Protein AF-A0A6J3QGU3-F1 (afdb_monomer_lite)

pLDDT: mean 92.27, std 8.76, range [47.69, 97.81]

Secondary structure (DSSP, 8-state):
------HHHHHHHHHHHHHHHHHHHHHHHHTT--------STTSSHHHHHHHHHHHHS----HHHHHHHHHHHHHHHHHHHHHHHHHHHHHT---SSTTHHHHHHHHHHHHHTT-TTSPPPHHHHHHHHHHHT--

Foldseek 3Di:
DDDDDDPVSVVVVVVVVVVVVVVVVVVVVVVPDDDDDDDDDPPPCPVVVVLVCCVPPHPHADPVNVVVCQLVVQLCLLVVLLVVLVVCVVVVPDFPDPVLVVLSVVSVVCVVVVVSSDDDDPSNVVSSVVSVPTD

Structure (mmCIF, N/CA/C/O backbone):
data_AF-A0A6J3QGU3-F1
#
_entry.id   AF-A0A6J3QGU3-F1
#
loop_
_atom_site.group_PDB
_atom_site.id
_atom_site.type_symbol
_atom_site.label_atom_id
_atom_site.label_alt_id
_atom_site.label_comp_id
_atom_site.label_asym_id
_atom_site.label_entity_id
_atom_site.label_seq_id
_atom_site.pdbx_PDB_ins_code
_atom_site.Cartn_x
_atom_site.Cartn_y
_atom_site.Cartn_z
_atom_site.occupancy
_atom_site.B_iso_or_equiv
_atom_site.auth_seq_id
_atom_site.auth_comp_id
_atom_site.auth_asym_id
_atom_site.auth_atom_id
_atom_site.pdbx_PDB_model_num
ATOM 1 N N . MET A 1 1 ? 44.722 18.226 -49.561 1.00 47.69 1 MET A N 1
ATOM 2 C CA . MET A 1 1 ? 43.442 18.170 -48.825 1.00 47.69 1 MET A CA 1
ATOM 3 C C . MET A 1 1 ? 43.531 17.031 -47.827 1.00 47.69 1 MET A C 1
ATOM 5 O O . MET A 1 1 ? 43.367 15.885 -48.210 1.00 47.69 1 MET A O 1
ATOM 9 N N . GLY A 1 2 ? 43.914 17.332 -46.590 1.00 51.56 2 GLY A N 1
ATOM 10 C CA . GLY A 1 2 ? 44.123 16.330 -45.548 1.00 51.56 2 GLY A CA 1
ATOM 11 C C . GLY A 1 2 ? 43.799 16.950 -44.203 1.00 51.56 2 GLY A C 1
ATOM 12 O O . GLY A 1 2 ? 44.695 17.402 -43.503 1.00 51.56 2 GLY A O 1
ATOM 13 N N . CYS A 1 3 ? 42.509 17.038 -43.884 1.00 54.12 3 CYS A N 1
ATOM 14 C CA . CYS A 1 3 ? 42.068 17.329 -42.527 1.00 54.12 3 CYS A CA 1
ATOM 15 C C . CYS A 1 3 ? 42.263 16.053 -41.707 1.00 54.12 3 CYS A C 1
ATOM 17 O O . CYS A 1 3 ? 41.479 15.110 -41.801 1.00 54.12 3 CYS A O 1
ATOM 19 N N . THR A 1 4 ? 43.349 16.003 -40.944 1.00 64.56 4 THR A N 1
ATOM 20 C CA . THR A 1 4 ? 43.520 15.024 -39.875 1.00 64.56 4 THR A CA 1
ATOM 21 C C . THR A 1 4 ? 42.556 15.406 -38.758 1.00 64.56 4 THR A C 1
ATOM 23 O O . THR A 1 4 ? 42.793 16.397 -38.071 1.00 64.56 4 THR A O 1
ATOM 26 N N . LEU A 1 5 ? 41.459 14.661 -38.610 1.00 71.12 5 LEU A N 1
ATOM 27 C CA . LEU A 1 5 ? 40.588 14.771 -37.436 1.00 71.12 5 LEU A CA 1
ATOM 28 C C . LEU A 1 5 ? 41.443 14.650 -36.172 1.00 71.12 5 LEU A C 1
ATOM 30 O O . LEU A 1 5 ? 42.323 13.781 -36.104 1.00 71.12 5 LEU A O 1
ATOM 34 N N . SER A 1 6 ? 41.190 15.505 -35.185 1.00 78.31 6 SER A N 1
ATOM 35 C CA . SER A 1 6 ? 41.849 15.390 -33.889 1.00 78.31 6 SER A CA 1
ATOM 36 C C . SER A 1 6 ? 41.474 14.052 -33.232 1.00 78.31 6 SER A C 1
ATOM 38 O O . SER A 1 6 ? 40.444 13.439 -33.539 1.00 78.31 6 SER A O 1
ATOM 40 N N . ALA A 1 7 ? 42.312 13.561 -32.316 1.00 81.44 7 ALA A N 1
ATOM 41 C CA . ALA A 1 7 ? 42.020 12.325 -31.587 1.00 81.44 7 ALA A CA 1
ATOM 42 C C . ALA A 1 7 ? 40.676 12.404 -30.832 1.00 81.44 7 ALA A C 1
ATOM 44 O O . ALA A 1 7 ? 39.958 11.407 -30.740 1.00 81.44 7 ALA A O 1
ATOM 45 N N . GLU A 1 8 ? 40.307 13.598 -30.361 1.00 84.44 8 GLU A N 1
ATOM 46 C CA . GLU A 1 8 ? 39.035 13.865 -29.689 1.00 84.44 8 GLU A CA 1
ATOM 47 C C . GLU A 1 8 ? 37.845 13.797 -30.649 1.00 84.44 8 GLU A C 1
ATOM 49 O O . GLU A 1 8 ? 36.837 13.172 -30.320 1.00 84.44 8 GLU A O 1
ATOM 54 N N . GLU A 1 9 ? 37.964 14.361 -31.854 1.00 85.31 9 GLU A N 1
ATOM 55 C CA . GLU A 1 9 ? 36.918 14.295 -32.883 1.00 85.31 9 GLU A CA 1
ATOM 56 C C . GLU A 1 9 ? 36.688 12.855 -33.351 1.00 85.31 9 GLU A C 1
ATOM 58 O O . GLU A 1 9 ? 35.547 12.426 -33.530 1.00 85.31 9 GLU A O 1
ATOM 63 N N . ARG A 1 10 ? 37.761 12.063 -33.479 1.00 84.12 10 ARG A N 1
ATOM 64 C CA . ARG A 1 10 ? 37.660 10.636 -33.809 1.00 84.12 10 ARG A CA 1
ATOM 65 C C . ARG A 1 10 ? 36.991 9.845 -32.684 1.00 84.12 10 ARG A C 1
ATOM 67 O O . ARG A 1 10 ? 36.109 9.037 -32.961 1.00 84.12 10 ARG A O 1
ATOM 74 N N . ALA A 1 11 ? 37.359 10.094 -31.427 1.00 88.56 11 ALA A N 1
ATOM 75 C CA . ALA A 1 11 ? 36.721 9.457 -30.275 1.00 88.56 11 ALA A CA 1
ATOM 76 C C . ALA A 1 11 ? 35.241 9.858 -30.138 1.00 88.56 11 ALA A C 1
ATOM 78 O O . ALA A 1 11 ? 34.396 9.025 -29.817 1.00 88.56 11 ALA A O 1
ATOM 79 N N . ALA A 1 12 ? 34.901 11.121 -30.406 1.00 88.31 12 ALA A N 1
ATOM 80 C CA . ALA A 1 12 ? 33.521 11.594 -30.439 1.00 88.31 12 ALA A CA 1
ATOM 81 C C . ALA A 1 12 ? 32.713 10.925 -31.559 1.00 88.31 12 ALA A C 1
ATOM 83 O O . ALA A 1 12 ? 31.593 10.482 -31.310 1.00 88.31 12 ALA A O 1
ATOM 84 N N . LEU A 1 13 ? 33.291 10.779 -32.754 1.00 90.12 13 LEU A N 1
ATOM 85 C CA . LEU A 1 13 ? 32.644 10.106 -33.878 1.00 90.12 13 LEU A CA 1
ATOM 86 C C . LEU A 1 13 ? 32.388 8.620 -33.591 1.00 90.12 13 LEU A C 1
ATOM 88 O O . LEU A 1 13 ? 31.296 8.130 -33.863 1.00 90.12 13 LEU A O 1
ATOM 92 N N . GLU A 1 14 ? 33.357 7.909 -33.012 1.00 92.75 14 GLU A N 1
ATOM 93 C CA . GLU A 1 14 ? 33.182 6.501 -32.631 1.00 92.75 14 GLU A CA 1
ATOM 94 C C . GLU A 1 14 ? 32.135 6.331 -31.521 1.00 92.75 14 GLU A C 1
ATOM 96 O O . GLU A 1 14 ? 31.293 5.437 -31.607 1.00 92.75 14 GLU A O 1
ATOM 101 N N . ARG A 1 15 ? 32.094 7.236 -30.531 1.00 94.69 15 ARG A N 1
ATOM 102 C CA . ARG A 1 15 ? 31.004 7.271 -29.540 1.00 94.69 15 ARG A CA 1
ATOM 103 C C . ARG A 1 15 ? 29.645 7.517 -30.193 1.00 94.69 15 ARG A C 1
ATOM 105 O O . ARG A 1 15 ? 28.691 6.827 -29.857 1.00 94.69 15 ARG A O 1
ATOM 112 N N . SER A 1 16 ? 29.561 8.456 -31.135 1.00 94.62 16 SER A N 1
ATOM 113 C CA . SER A 1 16 ? 28.318 8.760 -31.852 1.00 94.62 16 SER A CA 1
ATOM 114 C C . SER A 1 16 ? 27.812 7.549 -32.639 1.00 94.62 16 SER A C 1
ATOM 116 O O . SER A 1 16 ? 26.659 7.156 -32.489 1.00 94.62 16 SER A O 1
ATOM 118 N N . LYS A 1 17 ? 28.697 6.874 -33.387 1.00 95.38 17 LYS A N 1
ATOM 119 C CA . LYS A 1 17 ? 28.362 5.630 -34.100 1.00 95.38 17 LYS A CA 1
ATOM 120 C C . LYS A 1 17 ? 27.891 4.525 -33.155 1.00 95.38 17 LYS A C 1
ATOM 122 O O . LYS A 1 17 ? 26.960 3.798 -33.489 1.00 95.38 17 LYS A O 1
ATOM 127 N N .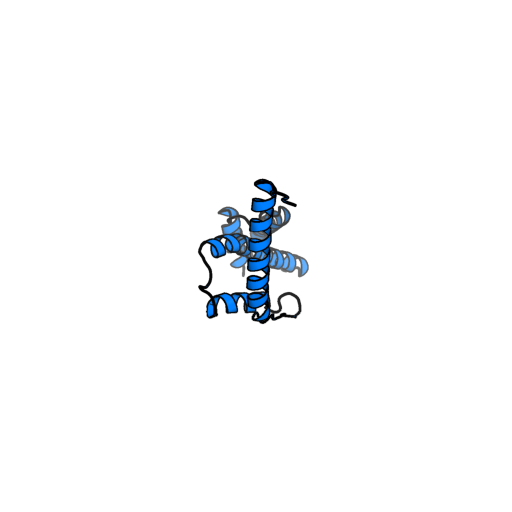 ALA A 1 18 ? 28.529 4.381 -31.992 1.00 96.06 18 ALA A N 1
ATOM 128 C CA . ALA A 1 18 ? 28.116 3.400 -30.992 1.00 96.06 18 ALA A CA 1
ATOM 129 C C . ALA A 1 18 ? 26.716 3.713 -30.436 1.00 96.06 18 ALA A C 1
ATOM 131 O O . ALA A 1 18 ? 25.889 2.813 -30.330 1.00 96.06 18 ALA A O 1
ATOM 132 N N . ILE A 1 19 ? 26.423 4.987 -30.153 1.00 96.56 19 ILE A N 1
ATOM 133 C CA . ILE A 1 19 ? 25.090 5.431 -29.721 1.00 96.56 19 ILE A CA 1
ATOM 134 C C . ILE A 1 19 ? 24.052 5.151 -30.810 1.00 96.56 19 ILE A C 1
ATOM 136 O O . ILE A 1 19 ? 23.003 4.592 -30.518 1.00 96.56 19 ILE A O 1
ATOM 140 N N . GLU A 1 20 ? 24.341 5.495 -32.063 1.00 96.19 20 GLU A N 1
ATOM 141 C CA . GLU A 1 20 ? 23.418 5.298 -33.184 1.00 96.19 20 GLU A CA 1
ATOM 142 C C . GLU A 1 20 ? 23.129 3.810 -33.434 1.00 96.19 20 GLU A C 1
ATOM 144 O O . GLU A 1 20 ? 21.987 3.423 -33.692 1.00 96.19 20 GLU A O 1
ATOM 149 N N . LYS A 1 21 ? 24.147 2.955 -33.274 1.00 96.31 21 LYS A N 1
ATOM 150 C CA . LYS A 1 21 ? 23.981 1.501 -33.296 1.00 96.31 21 LYS A CA 1
ATOM 151 C C . LYS A 1 21 ? 23.057 1.027 -32.169 1.00 96.31 21 LYS A C 1
ATOM 153 O O . LYS A 1 21 ? 22.106 0.304 -32.458 1.00 96.31 21 LYS A O 1
ATOM 158 N N . ASN A 1 22 ? 23.294 1.467 -30.932 1.00 96.31 22 ASN A N 1
ATOM 159 C CA . ASN A 1 22 ? 22.460 1.096 -29.785 1.00 96.31 22 ASN A CA 1
ATOM 160 C C . ASN A 1 22 ? 21.011 1.571 -29.970 1.00 96.31 22 ASN A C 1
ATOM 162 O O . ASN A 1 22 ? 20.089 0.784 -29.810 1.00 96.31 22 ASN A O 1
ATOM 166 N N . LEU A 1 23 ? 20.797 2.813 -30.420 1.00 96.44 23 LEU A N 1
ATOM 167 C CA . LEU A 1 23 ? 19.460 3.353 -30.698 1.00 96.44 23 LEU A CA 1
ATOM 168 C C . LEU A 1 23 ? 18.709 2.536 -31.753 1.00 96.44 23 LEU A C 1
ATOM 170 O O . LEU A 1 23 ? 17.500 2.328 -31.642 1.00 96.44 23 LEU A O 1
ATOM 174 N N . LYS A 1 24 ? 19.413 2.066 -32.788 1.00 95.81 24 LYS A N 1
ATOM 175 C CA . LYS A 1 24 ? 18.819 1.206 -33.811 1.00 95.81 24 LYS A CA 1
ATOM 176 C C . LYS A 1 24 ? 18.424 -0.159 -33.240 1.00 95.81 24 LYS A C 1
ATOM 178 O O . LYS A 1 24 ? 17.351 -0.658 -33.572 1.00 95.81 24 LYS A O 1
ATOM 183 N N . GLU A 1 25 ? 19.272 -0.759 -32.408 1.00 95.62 25 GLU A N 1
ATOM 184 C CA . GLU A 1 25 ? 18.996 -2.040 -31.743 1.00 95.62 25 GLU A CA 1
ATOM 185 C C . GLU A 1 25 ? 17.822 -1.926 -30.753 1.00 95.62 25 GLU A C 1
ATOM 187 O O . GLU A 1 25 ? 16.900 -2.747 -30.797 1.00 95.62 25 GLU A O 1
ATOM 192 N N . ASP A 1 26 ? 17.786 -0.859 -29.954 1.00 94.75 26 ASP A N 1
ATOM 193 C CA . ASP A 1 26 ? 16.686 -0.542 -29.037 1.00 94.75 26 ASP A CA 1
ATOM 194 C C . ASP A 1 26 ? 15.378 -0.305 -29.800 1.00 94.75 26 ASP A C 1
ATOM 196 O O . ASP A 1 26 ? 14.327 -0.810 -29.409 1.00 94.75 26 ASP A O 1
ATOM 200 N N . GLY A 1 27 ? 15.435 0.399 -30.936 1.00 94.31 27 GLY A N 1
ATOM 201 C CA . GLY A 1 27 ? 14.274 0.639 -31.791 1.00 94.31 27 GLY A CA 1
ATOM 202 C C . GLY A 1 27 ? 13.674 -0.647 -32.365 1.00 94.31 27 GLY A C 1
ATOM 203 O O . GLY A 1 27 ? 12.452 -0.792 -32.410 1.00 94.31 27 GLY A O 1
ATOM 204 N N . ILE A 1 28 ? 14.512 -1.610 -32.766 1.00 94.19 28 ILE A N 1
ATOM 205 C CA . ILE A 1 28 ? 14.047 -2.921 -33.247 1.00 94.19 28 ILE A CA 1
ATOM 206 C C . ILE A 1 28 ? 13.418 -3.729 -32.107 1.00 94.19 28 ILE A C 1
ATOM 208 O O . ILE A 1 28 ? 12.413 -4.406 -32.332 1.00 94.19 28 ILE A O 1
ATOM 212 N N . SER A 1 29 ? 13.999 -3.680 -30.908 1.00 93.06 29 SER A N 1
ATOM 213 C CA . SER A 1 29 ? 13.468 -4.377 -29.732 1.00 93.06 29 SER A CA 1
ATOM 214 C C . SER A 1 29 ? 12.123 -3.785 -29.306 1.00 93.06 29 SER A C 1
ATOM 216 O O . SER A 1 29 ? 11.131 -4.505 -29.259 1.00 93.06 29 SER A O 1
ATOM 218 N N . ALA A 1 30 ? 12.047 -2.462 -29.153 1.00 91.44 30 ALA A N 1
ATOM 219 C CA . ALA A 1 30 ? 10.828 -1.754 -28.768 1.00 91.44 30 ALA A CA 1
ATOM 220 C C . ALA A 1 30 ? 9.681 -1.923 -29.778 1.00 91.44 30 ALA A C 1
ATOM 222 O O . ALA A 1 30 ? 8.512 -1.909 -29.396 1.00 91.44 30 ALA A O 1
ATOM 223 N N . ALA A 1 31 ? 9.988 -2.094 -31.070 1.00 92.44 31 ALA A N 1
ATOM 224 C CA . ALA A 1 31 ? 8.981 -2.366 -32.096 1.00 92.44 31 ALA A CA 1
ATOM 225 C C . ALA A 1 31 ? 8.321 -3.752 -31.957 1.00 92.44 31 ALA A C 1
ATOM 227 O O . ALA A 1 31 ? 7.241 -3.965 -32.506 1.00 92.44 31 ALA A O 1
ATOM 228 N N . LYS A 1 32 ? 8.959 -4.694 -31.249 1.00 93.62 32 LYS A N 1
ATOM 229 C CA . LYS A 1 32 ? 8.407 -6.030 -30.967 1.00 93.62 32 LYS A CA 1
ATOM 230 C C . LYS A 1 32 ? 7.590 -6.070 -29.674 1.00 93.62 32 LYS A C 1
ATOM 232 O O . LYS A 1 32 ? 6.840 -7.025 -29.477 1.00 93.62 32 LYS A O 1
ATOM 237 N N . ASP A 1 33 ? 7.713 -5.057 -28.819 1.00 92.12 33 ASP A N 1
ATOM 238 C CA . ASP A 1 33 ? 7.020 -5.005 -27.534 1.00 92.12 33 ASP A CA 1
ATOM 239 C C . ASP A 1 33 ? 5.521 -4.740 -27.713 1.00 92.12 33 ASP A C 1
ATOM 241 O O . ASP A 1 33 ? 5.095 -3.761 -28.334 1.00 92.12 33 ASP A O 1
ATOM 245 N N . VAL A 1 34 ? 4.694 -5.585 -27.097 1.00 92.81 34 VAL A N 1
ATOM 246 C CA . VAL A 1 34 ? 3.240 -5.393 -27.049 1.00 92.81 34 VAL A CA 1
ATOM 247 C C . VAL A 1 34 ? 2.883 -4.575 -25.810 1.00 92.81 34 VAL A C 1
ATOM 249 O O . VAL A 1 34 ? 3.013 -5.042 -24.681 1.00 92.81 34 VAL A O 1
ATOM 252 N N . LYS A 1 35 ? 2.401 -3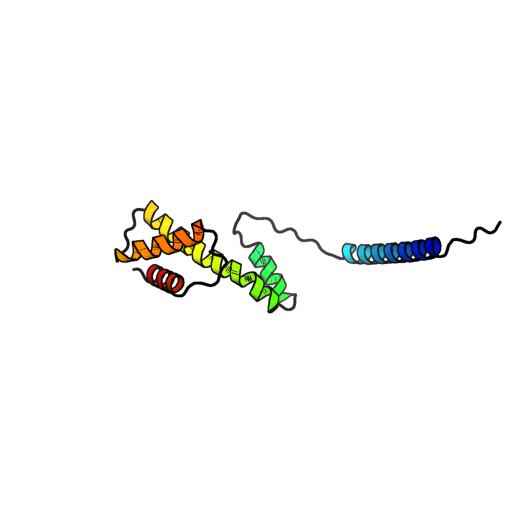.345 -26.012 1.00 92.75 35 LYS A N 1
ATOM 253 C CA . LYS A 1 35 ? 1.999 -2.445 -24.920 1.00 92.75 35 LYS A CA 1
ATOM 254 C C . LYS A 1 35 ? 0.529 -2.643 -24.565 1.00 92.75 35 LYS A C 1
ATOM 256 O O 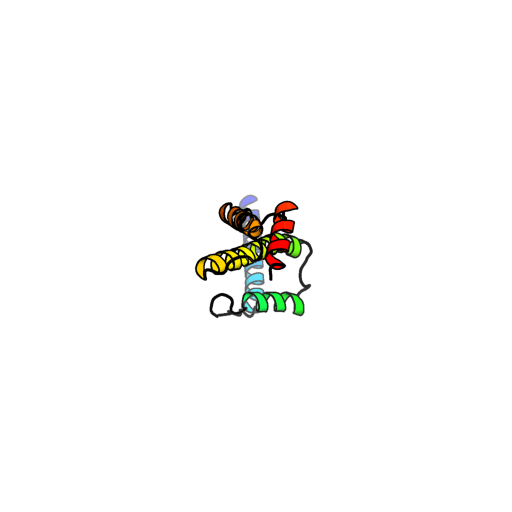. LYS A 1 35 ? -0.349 -2.428 -25.398 1.00 92.75 35 LYS A O 1
ATOM 261 N N . LEU A 1 36 ? 0.269 -3.001 -23.311 1.00 93.12 36 LEU A N 1
ATOM 262 C CA . LEU A 1 36 ? -1.077 -3.174 -22.768 1.00 93.12 36 LEU A CA 1
ATOM 263 C C . LEU A 1 36 ? -1.394 -2.052 -21.775 1.00 93.12 36 LEU A C 1
ATOM 265 O O . LEU A 1 36 ? -0.603 -1.770 -20.877 1.00 93.12 36 LEU A O 1
ATOM 269 N N . LEU A 1 37 ? -2.565 -1.427 -21.921 1.00 95.19 37 LEU A N 1
ATOM 270 C CA . LEU A 1 37 ? -3.078 -0.419 -20.993 1.00 95.19 37 LEU A CA 1
ATOM 271 C C . LEU A 1 37 ? -4.260 -0.996 -20.212 1.00 95.19 37 LEU A C 1
ATOM 273 O O . LEU A 1 37 ? -5.281 -1.354 -20.796 1.00 95.19 37 LEU A O 1
ATOM 277 N N . LEU A 1 38 ? -4.130 -1.058 -18.887 1.00 94.38 38 LEU A N 1
ATOM 278 C CA . LEU A 1 38 ? -5.205 -1.483 -17.992 1.00 94.38 38 LEU A CA 1
ATOM 279 C C . LEU A 1 38 ? -5.968 -0.260 -17.474 1.00 94.38 38 LEU A C 1
ATOM 281 O O . LEU A 1 38 ? -5.390 0.608 -16.819 1.00 94.38 38 LEU A O 1
ATOM 285 N N . LEU A 1 39 ? -7.275 -0.213 -17.734 1.00 95.50 39 LEU A N 1
ATOM 286 C CA . LEU A 1 39 ? -8.177 0.853 -17.293 1.00 95.50 39 LEU A CA 1
ATOM 287 C C . LEU A 1 39 ? -9.204 0.320 -16.291 1.00 95.50 39 LEU A C 1
ATOM 289 O O . LEU A 1 39 ? -9.584 -0.845 -16.327 1.00 95.50 39 LEU A O 1
ATOM 293 N N . GLY A 1 40 ? -9.643 1.185 -15.379 1.00 93.75 40 GLY A N 1
ATOM 294 C CA . GLY A 1 40 ? -10.632 0.850 -14.356 1.00 93.75 40 GLY A CA 1
ATOM 295 C C . GLY A 1 40 ? -10.597 1.835 -13.193 1.00 93.75 40 GLY A C 1
ATOM 296 O O . GLY A 1 40 ? -9.592 2.525 -12.997 1.00 93.75 40 GLY A O 1
ATOM 297 N N . ALA A 1 41 ? -11.666 1.870 -12.397 1.00 94.38 41 ALA A N 1
ATOM 298 C CA . ALA A 1 41 ? -11.782 2.716 -11.205 1.00 94.38 41 ALA A CA 1
ATOM 299 C C . ALA A 1 41 ? -10.664 2.453 -10.173 1.00 94.38 41 ALA A C 1
ATOM 301 O O . ALA A 1 41 ? -9.917 1.473 -10.288 1.00 94.38 41 ALA A O 1
ATOM 302 N N . GLY A 1 42 ? -10.533 3.309 -9.155 1.00 89.56 42 GLY A N 1
ATOM 303 C CA . GLY A 1 42 ? -9.696 3.010 -7.985 1.00 89.56 42 GLY A CA 1
ATOM 304 C C . GLY A 1 42 ? -10.010 1.614 -7.435 1.00 89.56 42 GLY A C 1
ATOM 305 O O . GLY A 1 42 ? -11.139 1.151 -7.558 1.00 89.56 42 GLY A O 1
ATOM 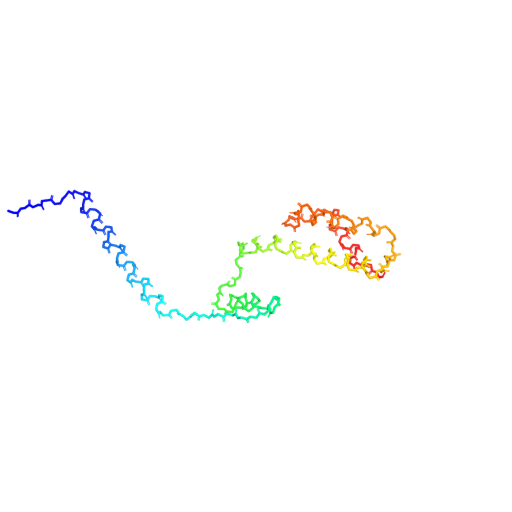306 N N . GLU A 1 43 ? -8.993 0.905 -6.941 1.00 87.88 43 GLU A N 1
ATOM 307 C CA . GLU A 1 43 ? -9.155 -0.398 -6.261 1.00 87.88 43 GLU A CA 1
ATOM 308 C C . GLU A 1 43 ? -9.740 -1.559 -7.101 1.00 87.88 43 GLU A C 1
ATOM 310 O O . GLU A 1 43 ? -9.826 -2.682 -6.622 1.00 87.88 43 GLU A O 1
ATOM 315 N N . SER A 1 44 ? -10.010 -1.361 -8.397 1.00 93.88 44 SER A N 1
ATOM 316 C CA . SER A 1 44 ? -10.507 -2.389 -9.344 1.00 93.88 44 SER A CA 1
ATOM 317 C C . SER A 1 44 ? -9.557 -3.571 -9.630 1.00 93.88 44 SER A C 1
ATOM 319 O O . SER A 1 44 ? -9.808 -4.364 -10.531 1.00 93.88 44 SER A O 1
ATOM 321 N N . GLY A 1 45 ? -8.438 -3.691 -8.911 1.00 94.12 45 GLY A N 1
ATOM 322 C CA . GLY A 1 45 ? -7.514 -4.821 -9.047 1.00 94.12 45 GLY A CA 1
ATOM 323 C C . GLY A 1 45 ? -6.486 -4.717 -10.180 1.00 94.12 45 GLY A C 1
ATOM 324 O O . GLY A 1 45 ? -5.753 -5.675 -10.410 1.00 94.12 45 GLY A O 1
ATOM 325 N N . LYS A 1 46 ? -6.349 -3.567 -10.857 1.00 95.88 46 LYS A N 1
ATOM 326 C CA . LYS A 1 46 ? -5.335 -3.361 -11.919 1.00 95.88 46 LYS A CA 1
ATOM 327 C C . LYS A 1 46 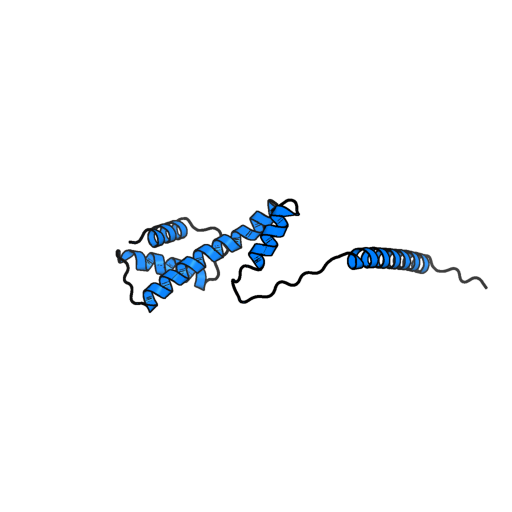? -3.918 -3.739 -11.471 1.00 95.88 46 LYS A C 1
ATOM 329 O O . LYS A 1 46 ? -3.241 -4.511 -12.143 1.00 95.88 46 LYS A O 1
ATOM 334 N N . SER A 1 47 ? -3.491 -3.248 -10.306 1.00 93.38 47 SER A N 1
ATOM 335 C CA . SER A 1 47 ? -2.178 -3.580 -9.737 1.00 93.38 47 SER A CA 1
ATOM 336 C C . SER A 1 47 ? -2.059 -5.066 -9.398 1.00 93.38 47 SER A C 1
ATOM 338 O O . SER A 1 47 ? -0.977 -5.633 -9.504 1.00 93.38 47 SER A O 1
ATOM 340 N N . THR A 1 48 ? -3.162 -5.713 -9.013 1.00 95.62 48 THR A N 1
ATOM 341 C CA . THR A 1 48 ? -3.201 -7.154 -8.741 1.00 95.62 48 THR A CA 1
ATOM 342 C C . THR A 1 48 ? -2.970 -7.954 -10.018 1.00 95.62 48 THR A C 1
ATOM 344 O O . THR A 1 48 ? -2.162 -8.875 -9.996 1.00 95.62 48 THR A O 1
ATOM 347 N N . ILE A 1 49 ? -3.590 -7.569 -11.139 1.00 95.88 49 ILE A N 1
ATOM 348 C CA . ILE A 1 49 ? -3.362 -8.209 -12.445 1.00 95.88 49 ILE A CA 1
ATOM 349 C C . ILE A 1 49 ? -1.886 -8.103 -12.842 1.00 95.88 49 ILE A C 1
ATOM 351 O O . ILE A 1 49 ? -1.274 -9.111 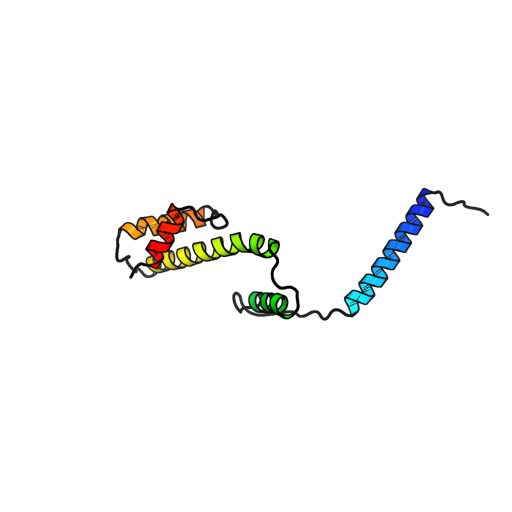-13.179 1.00 95.88 49 ILE A O 1
ATOM 355 N N . VAL A 1 50 ? -1.282 -6.916 -12.727 1.00 93.62 50 VAL A N 1
ATOM 356 C CA . VAL A 1 50 ? 0.148 -6.725 -13.033 1.00 93.62 50 VAL A CA 1
ATOM 357 C C . VAL A 1 50 ? 1.035 -7.594 -12.133 1.00 93.62 50 VAL A C 1
ATOM 359 O O . VAL A 1 50 ? 1.948 -8.256 -12.619 1.00 93.62 50 VAL A O 1
ATOM 362 N N . LYS A 1 51 ? 0.740 -7.664 -10.828 1.00 94.69 51 LYS A N 1
ATOM 363 C CA . LYS A 1 51 ? 1.467 -8.536 -9.889 1.00 94.69 51 LYS A CA 1
ATOM 364 C C . LYS A 1 51 ? 1.335 -10.021 -10.248 1.00 94.69 51 LYS A C 1
ATOM 366 O O . LYS A 1 51 ? 2.307 -10.753 -10.105 1.00 94.69 51 LYS A O 1
ATOM 371 N N . GLN A 1 52 ? 0.170 -10.465 -10.725 1.00 96.88 52 GLN A N 1
ATOM 372 C CA . GLN A 1 52 ? -0.024 -11.842 -11.194 1.00 96.88 52 GLN A CA 1
ATOM 373 C C . GLN A 1 52 ? 0.776 -12.134 -12.466 1.00 96.88 52 GLN A C 1
ATOM 375 O O . GLN A 1 52 ? 1.366 -13.204 -12.565 1.00 96.88 52 GLN A O 1
ATOM 380 N N . MET A 1 53 ? 0.881 -11.179 -13.396 1.00 95.19 53 MET A N 1
ATOM 381 C CA . MET A 1 53 ? 1.730 -11.344 -14.584 1.00 95.19 53 MET A CA 1
ATOM 382 C C . MET A 1 53 ? 3.196 -11.571 -14.196 1.00 95.19 53 MET A C 1
ATOM 384 O O . MET A 1 53 ? 3.817 -12.483 -14.729 1.00 95.19 53 MET A O 1
ATOM 388 N N . LYS A 1 54 ? 3.713 -10.832 -13.203 1.00 94.19 54 LYS A N 1
ATOM 389 C CA . LYS A 1 54 ? 5.061 -11.052 -12.649 1.00 94.19 54 LYS A CA 1
ATOM 390 C C . LYS A 1 54 ? 5.225 -12.439 -12.006 1.00 94.19 54 LYS A C 1
ATOM 392 O O . LYS A 1 54 ? 6.268 -13.060 -12.146 1.00 94.19 54 LYS A O 1
ATOM 397 N N . ILE A 1 55 ? 4.201 -12.958 -11.326 1.00 95.00 55 ILE A N 1
ATOM 398 C CA . ILE A 1 55 ? 4.251 -14.308 -10.731 1.00 95.00 55 ILE A CA 1
ATOM 399 C C . ILE A 1 55 ? 4.269 -15.407 -11.805 1.00 95.00 55 ILE A C 1
ATOM 401 O O . ILE A 1 55 ? 4.963 -16.404 -11.641 1.00 95.00 55 ILE A O 1
ATOM 405 N N . ILE A 1 56 ? 3.468 -15.259 -12.862 1.00 96.69 56 ILE A N 1
ATOM 406 C CA . ILE A 1 56 ? 3.223 -16.327 -13.845 1.00 96.69 56 ILE A CA 1
ATOM 407 C C . ILE A 1 56 ? 4.256 -16.308 -14.982 1.00 96.69 56 ILE A C 1
ATOM 409 O O . ILE A 1 56 ? 4.584 -17.364 -15.523 1.00 96.69 56 ILE A O 1
ATOM 413 N N . HIS A 1 57 ? 4.740 -15.125 -15.370 1.00 93.56 57 HIS A N 1
ATOM 414 C CA . HIS A 1 57 ? 5.558 -14.925 -16.572 1.00 93.56 57 HIS A CA 1
ATOM 415 C C . HIS A 1 57 ? 6.976 -14.400 -16.305 1.00 93.56 57 HIS A C 1
ATOM 417 O O . HIS A 1 57 ? 7.771 -14.347 -17.241 1.00 93.56 57 HIS A O 1
ATOM 423 N N . GLU A 1 58 ? 7.306 -14.036 -15.065 1.00 92.50 58 GLU A N 1
ATOM 424 C CA . GLU A 1 58 ? 8.662 -13.658 -14.642 1.00 92.50 58 GLU A CA 1
ATOM 425 C C . GLU A 1 58 ? 9.128 -14.573 -13.492 1.00 92.50 58 GLU A C 1
ATOM 427 O O . GLU A 1 58 ? 8.452 -15.535 -13.130 1.00 92.50 58 GLU A O 1
ATOM 432 N N . ASP A 1 59 ? 10.270 -14.266 -12.873 1.00 93.69 59 ASP A N 1
ATOM 433 C CA . ASP A 1 59 ? 10.845 -15.036 -11.758 1.00 93.69 59 ASP A CA 1
ATOM 434 C C . ASP A 1 59 ? 10.154 -14.774 -10.397 1.00 93.69 59 ASP A C 1
ATOM 436 O O . ASP A 1 59 ? 10.715 -15.030 -9.327 1.00 93.69 59 ASP A O 1
ATOM 440 N N . GLY A 1 60 ? 8.929 -14.236 -10.405 1.00 93.25 60 GLY A N 1
ATOM 441 C CA . GLY A 1 60 ? 8.205 -13.848 -9.197 1.00 93.25 60 GLY A CA 1
ATOM 442 C C . GLY A 1 60 ? 8.839 -12.657 -8.465 1.00 93.25 60 GLY A C 1
ATOM 443 O O . GLY A 1 60 ? 9.436 -11.770 -9.072 1.00 93.25 60 GLY A O 1
ATOM 444 N N . PHE A 1 61 ? 8.654 -12.582 -7.142 1.00 94.94 61 PHE A N 1
ATOM 445 C CA . PHE A 1 61 ? 9.160 -11.473 -6.323 1.00 94.94 61 PHE A CA 1
ATOM 446 C C . PHE A 1 61 ? 10.490 -11.822 -5.656 1.00 94.94 61 PHE A C 1
ATOM 448 O O . PHE A 1 61 ? 10.592 -12.788 -4.901 1.00 94.94 61 PHE A O 1
ATOM 455 N N . SER A 1 62 ? 11.494 -10.983 -5.892 1.00 94.69 62 SER A N 1
ATOM 456 C CA . SER A 1 62 ? 12.814 -11.090 -5.279 1.00 94.69 62 SER A CA 1
ATOM 457 C C . SER A 1 62 ? 12.801 -10.699 -3.796 1.00 94.69 62 SER A C 1
ATOM 459 O O . SER A 1 62 ? 11.880 -10.054 -3.292 1.00 94.69 62 SER A O 1
ATOM 461 N N . GLY A 1 63 ? 13.881 -11.021 -3.080 1.00 94.62 63 GLY A N 1
ATOM 462 C CA . GLY A 1 63 ? 14.062 -10.546 -1.705 1.00 94.62 63 GLY A CA 1
ATOM 463 C C . GLY A 1 63 ? 14.091 -9.016 -1.592 1.00 94.62 63 GLY A C 1
ATOM 464 O O . GLY A 1 63 ? 13.691 -8.475 -0.562 1.00 94.62 63 GLY A O 1
ATOM 465 N N . GLU A 1 64 ? 14.519 -8.315 -2.644 1.00 94.56 64 GLU A N 1
ATOM 466 C CA . GLU A 1 64 ? 14.507 -6.851 -2.688 1.00 94.56 64 GLU A CA 1
ATOM 467 C C . GLU A 1 64 ? 13.090 -6.306 -2.899 1.00 94.56 64 GLU A C 1
ATOM 469 O O . GLU A 1 64 ? 12.678 -5.400 -2.176 1.00 94.56 64 GLU A O 1
ATOM 474 N N . ASP A 1 65 ? 12.296 -6.937 -3.774 1.00 93.12 65 ASP A N 1
ATOM 475 C CA . ASP A 1 65 ? 10.866 -6.633 -3.914 1.00 93.12 65 ASP A CA 1
ATOM 476 C C . ASP A 1 65 ? 10.150 -6.757 -2.558 1.00 93.12 65 ASP A C 1
ATOM 478 O O . ASP A 1 65 ? 9.402 -5.871 -2.149 1.00 93.12 65 ASP A O 1
ATOM 482 N N . VAL A 1 66 ? 10.406 -7.840 -1.814 1.00 93.31 66 VAL A N 1
ATOM 483 C CA . VAL A 1 66 ? 9.790 -8.066 -0.496 1.00 93.31 66 VAL A CA 1
ATOM 484 C C . VAL A 1 66 ? 10.125 -6.940 0.483 1.00 93.31 66 VAL A C 1
ATOM 486 O O . VAL A 1 66 ? 9.240 -6.483 1.207 1.00 93.31 66 VAL A O 1
ATOM 489 N N . LYS A 1 67 ? 11.376 -6.464 0.513 1.00 95.06 67 LYS A N 1
ATOM 490 C CA . LYS A 1 67 ? 11.761 -5.329 1.368 1.00 95.06 67 LYS A CA 1
ATOM 491 C C . LYS A 1 67 ? 11.019 -4.055 0.980 1.00 95.06 67 LYS A C 1
ATOM 493 O O . LYS A 1 67 ? 10.571 -3.345 1.872 1.00 95.06 67 LYS A O 1
ATOM 498 N N . GLN A 1 68 ? 10.848 -3.801 -0.315 1.00 94.88 68 GLN A N 1
ATOM 499 C CA . GLN A 1 68 ? 10.105 -2.641 -0.812 1.00 94.88 68 GLN A CA 1
ATOM 500 C C . GLN A 1 68 ? 8.605 -2.726 -0.495 1.00 94.88 68 GLN A C 1
ATOM 502 O O . GLN A 1 68 ? 7.972 -1.705 -0.233 1.00 94.88 68 GLN A O 1
ATOM 507 N N . TYR A 1 69 ? 8.026 -3.931 -0.465 1.00 95.06 69 TYR A N 1
ATOM 508 C CA . TYR A 1 69 ? 6.614 -4.117 -0.120 1.00 95.06 69 TYR A CA 1
ATOM 509 C C . TYR A 1 69 ? 6.327 -4.083 1.384 1.00 95.06 69 TYR A C 1
ATOM 511 O O . TYR A 1 69 ? 5.197 -3.776 1.758 1.00 95.06 69 TYR A O 1
ATOM 519 N N . LYS A 1 70 ? 7.301 -4.370 2.258 1.00 96.06 70 LYS A N 1
ATOM 520 C CA . LYS A 1 70 ? 7.091 -4.365 3.720 1.00 96.06 70 LYS A CA 1
ATOM 521 C C . LYS A 1 70 ? 6.486 -3.051 4.248 1.00 96.06 70 LYS A C 1
ATOM 523 O O . LYS A 1 70 ? 5.439 -3.140 4.887 1.00 96.06 70 LYS A O 1
ATOM 528 N N . PRO A 1 71 ? 7.040 -1.860 3.941 1.00 97.19 71 PRO A N 1
ATOM 529 C CA . PRO A 1 71 ? 6.448 -0.585 4.354 1.00 97.19 71 PRO A CA 1
ATOM 530 C C . PRO A 1 71 ? 5.004 -0.399 3.874 1.00 97.19 71 PRO A C 1
ATOM 532 O O . PRO A 1 71 ? 4.161 0.116 4.601 1.00 97.19 71 PRO A O 1
ATOM 535 N N . VAL A 1 72 ? 4.694 -0.879 2.664 1.00 95.81 72 VAL A N 1
ATOM 536 C CA . VAL A 1 72 ? 3.337 -0.829 2.098 1.00 95.81 72 VAL A CA 1
ATOM 537 C C . VAL A 1 72 ? 2.381 -1.728 2.884 1.00 95.81 72 VAL A C 1
ATOM 539 O O . VAL A 1 72 ? 1.236 -1.353 3.120 1.00 95.81 72 VAL A O 1
ATOM 542 N N . VAL A 1 73 ? 2.833 -2.910 3.313 1.00 96.75 73 VAL A N 1
ATOM 543 C CA . VAL A 1 73 ? 2.029 -3.818 4.145 1.00 96.75 73 VAL A CA 1
ATOM 544 C C . VAL A 1 73 ? 1.769 -3.209 5.522 1.00 96.75 73 VAL A C 1
ATOM 546 O O . VAL A 1 73 ? 0.631 -3.261 5.988 1.00 96.75 73 VAL A O 1
ATOM 549 N N . TYR A 1 74 ? 2.777 -2.600 6.153 1.00 97.69 74 TYR A N 1
ATOM 550 C CA . TYR A 1 74 ? 2.598 -1.899 7.428 1.00 97.69 74 TYR A CA 1
ATOM 551 C C . TYR A 1 74 ? 1.566 -0.779 7.301 1.00 97.69 74 TYR A C 1
ATOM 553 O O . TYR A 1 74 ? 0.568 -0.785 8.028 1.00 97.69 74 TYR A O 1
ATOM 561 N N . SER A 1 75 ? 1.736 0.072 6.289 1.00 97.50 75 SER A N 1
ATOM 562 C CA . SER A 1 75 ? 0.863 1.215 6.032 1.00 97.50 75 SER A CA 1
ATOM 563 C C . SER A 1 75 ? -0.572 0.770 5.780 1.00 97.50 75 SER A C 1
ATOM 565 O O . SER A 1 75 ? -1.484 1.195 6.486 1.00 97.50 75 SER A O 1
ATOM 567 N N . ASN A 1 76 ? -0.782 -0.196 4.881 1.00 96.88 76 ASN A N 1
ATOM 568 C CA . ASN A 1 76 ? -2.113 -0.732 4.606 1.00 96.88 76 ASN A CA 1
ATOM 569 C C . ASN A 1 76 ? -2.775 -1.317 5.858 1.00 96.88 76 ASN A C 1
ATOM 571 O O . ASN A 1 76 ? -3.974 -1.133 6.051 1.00 96.88 76 ASN A O 1
ATOM 575 N N . THR A 1 77 ? -2.021 -2.014 6.712 1.00 97.69 77 THR A N 1
ATOM 576 C CA . THR A 1 77 ? -2.574 -2.638 7.923 1.00 97.69 77 THR A CA 1
ATOM 577 C C . THR A 1 77 ? -3.021 -1.577 8.930 1.00 97.69 77 THR A C 1
ATOM 579 O O . THR A 1 77 ? -4.144 -1.637 9.433 1.00 97.69 77 THR A O 1
ATOM 582 N N . ILE A 1 78 ? -2.174 -0.579 9.194 1.00 97.81 78 ILE A N 1
ATOM 583 C CA . ILE A 1 78 ? -2.466 0.498 10.148 1.00 97.81 78 ILE A CA 1
ATOM 584 C C . ILE A 1 78 ? -3.595 1.389 9.615 1.00 97.81 78 ILE A C 1
ATOM 586 O O . ILE A 1 78 ? -4.550 1.668 10.340 1.00 97.81 78 ILE A O 1
ATOM 590 N N . GLN A 1 79 ? -3.533 1.797 8.344 1.00 97.56 79 GLN A N 1
ATOM 591 C CA . GLN A 1 79 ? -4.562 2.637 7.728 1.00 97.56 79 GLN A CA 1
ATOM 592 C C . GLN A 1 79 ? -5.920 1.935 7.667 1.00 97.56 79 GLN A C 1
ATOM 594 O O . GLN A 1 79 ? -6.935 2.569 7.955 1.00 97.56 79 GLN A O 1
ATOM 599 N N . SER A 1 80 ? -5.953 0.633 7.360 1.00 97.50 80 SER A N 1
ATOM 600 C CA . SER A 1 80 ? -7.202 -0.142 7.357 1.00 97.50 80 SER A CA 1
ATOM 601 C C . SER A 1 80 ? -7.837 -0.172 8.744 1.00 97.50 80 SER A C 1
ATOM 603 O O . SER A 1 80 ? -9.035 0.069 8.881 1.00 97.50 80 SER A O 1
ATOM 605 N N . LEU A 1 81 ? -7.040 -0.404 9.793 1.00 97.31 81 LEU A N 1
ATOM 606 C CA . LEU A 1 81 ? -7.557 -0.408 11.158 1.00 97.31 81 LEU A CA 1
ATOM 607 C C . LEU A 1 81 ? -8.013 0.989 11.606 1.00 97.31 81 LEU A C 1
ATOM 609 O O . LEU A 1 81 ? -9.074 1.122 12.213 1.00 97.31 81 LEU A O 1
ATOM 613 N N . ALA A 1 82 ? -7.265 2.040 11.258 1.00 97.19 82 ALA A N 1
ATOM 614 C CA . ALA A 1 82 ? -7.662 3.421 11.524 1.00 97.19 82 ALA A CA 1
ATOM 615 C C . ALA A 1 82 ? -8.977 3.786 10.817 1.00 97.19 82 ALA A C 1
ATOM 617 O O . ALA A 1 82 ? -9.809 4.489 11.391 1.00 97.19 82 ALA A O 1
ATOM 618 N N . ALA A 1 83 ? -9.188 3.305 9.588 1.00 97.50 83 ALA A N 1
ATOM 619 C CA . ALA A 1 83 ? -10.436 3.504 8.858 1.00 97.50 83 ALA A CA 1
ATOM 620 C C . ALA A 1 83 ? -11.623 2.850 9.582 1.00 97.50 83 ALA A C 1
ATOM 622 O O . ALA A 1 83 ? -12.660 3.494 9.737 1.00 97.50 83 ALA A O 1
ATOM 623 N N . ILE A 1 84 ? -11.454 1.623 10.090 1.00 96.19 84 ILE A N 1
ATOM 624 C CA . ILE A 1 84 ? -12.479 0.926 10.884 1.00 96.19 84 ILE A CA 1
ATOM 625 C C . ILE A 1 84 ? -12.807 1.715 12.156 1.00 96.19 84 ILE A C 1
ATOM 627 O O . ILE A 1 84 ? -13.969 2.022 12.405 1.00 96.19 84 ILE A O 1
ATOM 631 N N . VAL A 1 85 ? -11.790 2.100 12.928 1.00 95.31 85 VAL A N 1
ATOM 632 C CA . VAL A 1 85 ? -11.946 2.864 14.178 1.00 95.31 85 VAL A CA 1
ATOM 633 C C . VAL A 1 85 ? -12.674 4.195 13.948 1.00 95.31 85 VAL A C 1
ATOM 635 O O . VAL A 1 85 ? -13.628 4.514 14.653 1.00 95.31 85 VAL A O 1
ATOM 638 N N . ARG A 1 86 ? -12.286 4.956 12.917 1.00 95.62 86 ARG A N 1
ATOM 639 C CA . ARG A 1 86 ? -12.958 6.218 12.557 1.00 95.62 86 ARG A CA 1
ATOM 640 C C . ARG A 1 86 ? -14.405 5.994 12.114 1.00 95.62 86 ARG A C 1
ATOM 642 O O . ARG A 1 86 ? -15.272 6.826 12.387 1.00 95.62 86 ARG A O 1
ATOM 649 N N . ALA A 1 87 ? -14.676 4.883 11.429 1.00 96.81 87 ALA A N 1
ATOM 650 C CA . ALA A 1 87 ? -16.030 4.513 11.039 1.00 96.81 87 ALA A CA 1
ATOM 651 C C . ALA A 1 87 ? -16.888 4.157 12.261 1.00 96.81 87 ALA A C 1
ATOM 653 O O . ALA A 1 87 ? -18.037 4.586 12.315 1.00 96.81 87 ALA A O 1
ATOM 654 N N . MET A 1 88 ? -16.340 3.456 13.260 1.00 94.56 88 MET A N 1
ATOM 655 C CA . MET A 1 88 ? -17.045 3.180 14.519 1.00 94.56 88 MET A CA 1
ATOM 656 C C . MET A 1 88 ? -17.475 4.475 15.212 1.00 94.56 88 MET A C 1
ATOM 658 O O . MET A 1 88 ? -18.647 4.607 15.560 1.00 94.56 88 MET A O 1
ATOM 662 N N . ASP A 1 89 ? -16.576 5.459 15.319 1.00 92.12 89 ASP A N 1
ATOM 663 C CA . ASP A 1 89 ? -16.902 6.773 15.891 1.00 92.12 89 ASP A CA 1
ATOM 664 C C . ASP A 1 89 ? -17.995 7.491 15.081 1.00 92.12 89 ASP A C 1
ATOM 666 O O . ASP A 1 89 ? -18.937 8.043 15.648 1.00 92.12 89 ASP A O 1
ATOM 670 N N . THR A 1 90 ? -17.907 7.444 13.748 1.00 95.75 90 THR A N 1
ATOM 671 C CA . THR A 1 90 ? -18.889 8.071 12.842 1.00 95.75 90 THR A CA 1
ATOM 672 C C . THR A 1 90 ? -20.272 7.426 12.950 1.00 95.75 90 THR A C 1
ATOM 674 O O . THR A 1 90 ? -21.289 8.111 12.868 1.00 95.75 90 THR A O 1
ATOM 677 N N . LEU A 1 91 ? -20.319 6.105 13.129 1.00 96.75 91 LEU A N 1
ATOM 678 C CA . LEU A 1 91 ? -21.550 5.324 13.247 1.00 96.75 91 LEU A CA 1
ATOM 679 C C . LEU A 1 91 ? -22.081 5.260 14.688 1.00 96.75 91 LEU A C 1
ATOM 681 O O . LEU A 1 91 ? -23.156 4.705 14.908 1.00 96.75 91 LEU A O 1
ATOM 685 N N . GLY A 1 92 ? -21.352 5.812 15.663 1.00 93.88 92 GLY A N 1
ATOM 686 C CA . GLY A 1 92 ? -21.715 5.760 17.079 1.00 93.88 92 GLY A CA 1
ATOM 687 C C . GLY A 1 92 ? -21.628 4.357 17.689 1.00 93.88 92 GLY A C 1
ATOM 688 O O . GLY A 1 92 ? -22.358 4.056 18.631 1.00 93.88 92 GLY A O 1
ATOM 689 N N . ILE A 1 93 ? -20.770 3.488 17.150 1.00 93.25 93 ILE A N 1
ATOM 690 C CA . ILE A 1 93 ? -20.556 2.131 17.661 1.00 93.25 93 ILE A CA 1
ATOM 691 C C . ILE A 1 93 ? -19.574 2.208 18.831 1.00 93.25 93 ILE A C 1
ATOM 693 O O . ILE A 1 93 ? -18.408 2.563 18.660 1.00 93.25 93 ILE A O 1
ATOM 697 N N . GLU A 1 94 ? -20.043 1.869 20.030 1.00 91.31 94 GLU A N 1
ATOM 698 C CA . GLU A 1 94 ? -19.194 1.840 21.218 1.00 91.31 94 GLU A CA 1
ATOM 699 C C . GLU A 1 94 ? -18.336 0.569 21.276 1.00 91.31 94 GLU A C 1
ATOM 701 O O . GLU A 1 94 ? -18.754 -0.512 20.868 1.00 91.31 94 GLU A O 1
ATOM 706 N N . TYR A 1 95 ? -17.130 0.694 21.832 1.00 90.44 95 TYR A N 1
ATOM 707 C CA . TYR A 1 95 ? -16.287 -0.457 22.148 1.00 90.44 95 TYR A CA 1
ATOM 708 C C . TYR A 1 95 ? -16.874 -1.239 23.328 1.00 90.44 95 TYR A C 1
ATOM 710 O O . TYR A 1 95 ? -17.257 -0.630 24.330 1.00 90.44 95 TYR A O 1
ATOM 718 N N . GLY A 1 96 ? -16.849 -2.575 23.259 1.00 86.31 96 GLY A N 1
ATOM 719 C CA . GLY A 1 96 ? -17.241 -3.432 24.386 1.00 86.31 96 GLY A CA 1
ATOM 720 C C . GLY A 1 96 ? -16.391 -3.205 25.645 1.00 86.31 96 GLY A C 1
ATOM 721 O O . GLY A 1 96 ? -16.890 -3.294 26.765 1.00 86.31 96 GLY A O 1
ATOM 722 N N . ASP A 1 97 ? -15.122 -2.830 25.464 1.00 88.44 97 ASP A N 1
ATOM 723 C CA . ASP A 1 97 ? -14.203 -2.427 26.529 1.00 88.44 97 ASP A CA 1
ATOM 724 C C . ASP A 1 97 ? -13.776 -0.962 26.331 1.00 88.44 97 ASP A C 1
ATOM 726 O O . ASP A 1 97 ? -13.189 -0.594 25.310 1.00 88.44 97 ASP A O 1
ATOM 730 N N . LYS A 1 98 ? -14.045 -0.114 27.332 1.00 85.12 98 LYS A N 1
ATOM 731 C CA . LYS A 1 98 ? -13.728 1.323 27.291 1.00 85.12 98 LYS A CA 1
ATOM 732 C C . LYS A 1 98 ? -12.227 1.597 27.194 1.00 85.12 98 LYS A C 1
ATOM 734 O O . LYS A 1 98 ? -11.855 2.650 26.675 1.00 85.12 98 LYS A O 1
ATOM 739 N N . GLU A 1 99 ? -11.373 0.672 27.632 1.00 87.50 99 GLU A N 1
ATOM 740 C CA . GLU A 1 99 ? -9.919 0.802 27.504 1.00 87.50 99 GLU A CA 1
ATOM 741 C C . GLU A 1 99 ? -9.461 0.767 26.038 1.00 87.50 99 GLU A C 1
ATOM 743 O O . GLU A 1 99 ? -8.436 1.362 25.698 1.00 87.50 99 GLU A O 1
ATOM 748 N N . ARG A 1 100 ? -10.254 0.176 25.128 1.00 92.94 100 ARG A N 1
ATOM 749 C CA . ARG A 1 100 ? -9.939 0.138 23.689 1.00 92.94 100 ARG A CA 1
ATOM 750 C C . ARG A 1 100 ? -9.935 1.518 23.032 1.00 92.94 100 ARG A C 1
ATOM 752 O O . ARG A 1 100 ? -9.279 1.690 22.010 1.00 92.94 100 ARG A O 1
ATOM 759 N N . LYS A 1 101 ? -10.560 2.538 23.637 1.00 92.12 101 LYS A N 1
ATOM 760 C CA . LYS A 1 101 ? -10.466 3.925 23.142 1.00 92.12 101 LYS A CA 1
ATOM 761 C C . LYS A 1 101 ? -9.025 4.449 23.140 1.00 92.12 101 LYS A C 1
ATOM 763 O O . LYS A 1 101 ? -8.662 5.224 22.257 1.00 92.12 101 LYS A O 1
ATOM 768 N N . ALA A 1 102 ? -8.200 4.032 24.103 1.00 94.81 102 ALA A N 1
ATOM 769 C CA . ALA A 1 102 ? -6.789 4.414 24.142 1.00 94.81 102 ALA A CA 1
ATOM 770 C C . ALA A 1 102 ? -5.990 3.732 23.017 1.00 94.81 102 ALA A C 1
ATOM 772 O O . ALA A 1 102 ? -5.190 4.388 22.352 1.00 94.81 102 ALA A O 1
ATOM 773 N N . ASP A 1 103 ? -6.270 2.451 22.757 1.00 95.94 103 ASP A N 1
ATOM 774 C CA . ASP A 1 103 ? -5.673 1.694 21.651 1.00 95.94 103 ASP A CA 1
ATOM 775 C C . ASP A 1 103 ? -6.048 2.315 20.291 1.00 95.94 103 ASP A C 1
ATOM 777 O O . ASP A 1 103 ? -5.188 2.545 19.441 1.00 95.94 103 ASP A O 1
ATOM 781 N N . ALA A 1 104 ? -7.326 2.661 20.105 1.00 95.75 104 ALA A N 1
ATOM 782 C CA . ALA A 1 104 ? -7.844 3.327 18.909 1.00 95.75 104 ALA A CA 1
ATOM 783 C C . ALA A 1 104 ? -7.144 4.668 18.643 1.00 95.75 104 ALA A C 1
ATOM 785 O O . ALA A 1 104 ? -6.737 4.962 17.515 1.00 95.75 104 ALA A O 1
ATOM 786 N N . LYS A 1 105 ? -6.946 5.466 19.699 1.00 96.06 105 LYS A N 1
ATOM 787 C CA . LYS A 1 105 ? -6.200 6.722 19.617 1.00 96.06 105 LYS A CA 1
ATOM 788 C C . LYS A 1 105 ? -4.748 6.495 19.196 1.00 96.06 105 LYS A C 1
ATOM 790 O O . LYS A 1 105 ? -4.274 7.200 18.314 1.00 96.06 105 LYS A O 1
ATOM 795 N N . MET A 1 106 ? -4.070 5.498 19.767 1.00 96.56 106 MET A N 1
ATOM 796 C CA . MET A 1 106 ? -2.685 5.168 19.413 1.00 96.56 106 MET A CA 1
ATOM 797 C C . MET A 1 106 ? -2.536 4.866 17.915 1.00 96.56 106 MET A C 1
ATOM 799 O O . MET A 1 106 ? -1.651 5.418 17.266 1.00 96.56 106 MET A O 1
ATOM 803 N N . VAL A 1 107 ? -3.431 4.050 17.348 1.00 96.94 107 VAL A N 1
ATOM 804 C CA . VAL A 1 107 ? -3.426 3.730 15.909 1.00 96.94 107 VAL A CA 1
ATOM 805 C C . VAL A 1 107 ? -3.643 4.990 15.060 1.00 96.94 107 VAL A C 1
ATOM 807 O O . VAL A 1 107 ? -2.910 5.230 14.100 1.00 96.94 107 VAL A O 1
ATOM 810 N N . CYS A 1 108 ? -4.614 5.832 15.423 1.00 97.00 108 CYS A N 1
ATOM 811 C CA . CYS A 1 108 ? -4.884 7.087 14.718 1.00 97.00 108 CYS A CA 1
ATOM 812 C C . CYS A 1 108 ? -3.726 8.096 14.806 1.00 97.00 108 CYS A C 1
ATOM 814 O O . CYS A 1 108 ? -3.478 8.815 13.832 1.00 97.00 108 CYS A O 1
ATOM 816 N N . ASP A 1 109 ? -3.020 8.151 15.935 1.00 96.69 109 ASP A N 1
ATOM 817 C CA . ASP A 1 109 ? -1.875 9.040 16.142 1.00 96.69 109 ASP A CA 1
ATOM 818 C C . ASP A 1 109 ? -0.701 8.643 15.232 1.00 96.69 109 ASP A C 1
ATOM 820 O O . ASP A 1 109 ? -0.101 9.520 14.614 1.00 96.69 109 ASP A O 1
ATOM 824 N N . VAL A 1 110 ? -0.427 7.341 15.071 1.00 96.69 110 VAL A N 1
ATOM 825 C CA . VAL A 1 110 ? 0.610 6.834 14.147 1.00 96.69 110 VAL A CA 1
ATOM 826 C C . VAL A 1 110 ? 0.323 7.257 12.705 1.00 96.69 110 VAL A C 1
ATOM 828 O O . VAL A 1 110 ? 1.199 7.804 12.036 1.00 96.69 110 VAL A O 1
ATOM 831 N N . VAL A 1 111 ? -0.924 7.094 12.243 1.00 96.50 111 VAL A N 1
ATOM 832 C CA . VAL A 1 111 ? -1.337 7.562 10.905 1.00 96.50 111 VAL A CA 1
ATOM 833 C C . VAL A 1 111 ? -1.179 9.077 10.776 1.00 96.50 111 VAL A C 1
ATOM 835 O O . VAL A 1 111 ? -0.708 9.569 9.756 1.00 96.50 111 VAL A O 1
ATOM 838 N N . SER A 1 112 ? -1.552 9.833 11.810 1.00 95.94 112 SER A N 1
ATOM 839 C CA . SER A 1 112 ? -1.481 11.302 11.785 1.00 95.94 112 SER A CA 1
ATOM 840 C C . SER A 1 112 ? -0.043 11.827 11.751 1.00 95.94 112 SER A C 1
ATOM 842 O O . SER A 1 112 ? 0.193 12.918 11.239 1.00 95.94 112 SER A O 1
ATOM 844 N N . ARG A 1 113 ? 0.916 11.054 12.272 1.00 96.12 113 ARG A N 1
ATOM 845 C CA . ARG A 1 113 ? 2.355 11.354 12.217 1.00 96.12 113 ARG A CA 1
ATOM 846 C C . ARG A 1 113 ? 3.041 10.844 10.950 1.00 96.12 113 ARG A C 1
ATOM 848 O O . ARG A 1 113 ? 4.212 11.145 10.759 1.00 96.12 113 ARG A O 1
ATOM 855 N N . MET A 1 114 ? 2.324 10.121 10.082 1.00 94.75 114 MET A N 1
ATOM 856 C CA . MET A 1 114 ? 2.872 9.467 8.883 1.00 94.75 114 MET A CA 1
ATOM 857 C C . MET A 1 114 ? 3.973 8.440 9.207 1.00 94.75 114 MET A C 1
ATOM 859 O O . MET A 1 114 ? 4.903 8.233 8.431 1.00 94.75 114 MET A O 1
ATOM 863 N N . GLU A 1 115 ? 3.864 7.796 10.371 1.00 95.31 115 GLU A N 1
ATOM 864 C CA . GLU A 1 115 ? 4.800 6.776 10.870 1.00 95.31 115 GLU A CA 1
ATOM 865 C C . GLU A 1 115 ? 4.311 5.348 10.550 1.00 95.31 115 GLU A C 1
ATOM 867 O O . GLU A 1 115 ? 4.806 4.361 11.085 1.00 95.31 115 GLU A O 1
ATOM 872 N N . ASP A 1 116 ? 3.322 5.208 9.665 1.00 94.62 116 ASP A N 1
ATOM 873 C CA . ASP A 1 116 ? 2.656 3.944 9.338 1.00 94.62 116 ASP A CA 1
ATOM 874 C C . ASP A 1 116 ? 3.442 3.055 8.359 1.00 94.62 116 ASP A C 1
ATOM 876 O O . ASP A 1 116 ? 3.027 1.941 8.058 1.00 94.62 116 ASP A O 1
ATOM 880 N N . THR A 1 117 ? 4.595 3.516 7.878 1.00 96.12 117 THR A N 1
ATOM 881 C CA . THR A 1 117 ? 5.486 2.753 6.985 1.00 96.12 117 THR A CA 1
ATOM 882 C C . THR A 1 117 ? 6.617 2.029 7.722 1.00 96.12 117 THR A C 1
ATOM 884 O O . THR A 1 117 ? 7.334 1.229 7.116 1.00 96.12 117 THR A O 1
ATOM 887 N N . GLU A 1 118 ? 6.743 2.255 9.030 1.00 93.50 118 GLU A N 1
ATOM 888 C CA . GLU A 1 118 ? 7.774 1.668 9.884 1.00 93.50 118 GLU A CA 1
ATOM 889 C C . GLU A 1 118 ? 7.324 0.335 10.512 1.00 93.50 118 GLU A C 1
ATOM 891 O O . GLU A 1 118 ? 6.123 0.056 10.612 1.00 93.50 118 GLU A O 1
ATOM 896 N N . PRO A 1 119 ? 8.267 -0.527 10.950 1.00 94.81 119 PRO A N 1
ATOM 897 C CA . PRO A 1 119 ? 7.931 -1.728 11.704 1.00 94.81 119 PRO A CA 1
ATOM 898 C C . PRO A 1 119 ? 7.095 -1.405 12.944 1.00 94.81 119 PRO A C 1
ATOM 900 O O . PRO A 1 119 ? 7.366 -0.444 13.663 1.00 94.81 119 PRO A O 1
ATOM 903 N N . PHE A 1 120 ? 6.110 -2.254 13.233 1.00 94.56 120 PHE A N 1
ATOM 904 C CA . PHE A 1 120 ? 5.241 -2.055 14.388 1.00 94.56 120 PHE A CA 1
ATOM 905 C C . PHE A 1 120 ? 6.041 -2.078 15.692 1.00 94.56 120 PHE A C 1
ATOM 907 O O . PHE A 1 120 ? 6.779 -3.032 15.959 1.00 94.56 120 PHE A O 1
ATOM 914 N N . SER A 1 121 ? 5.843 -1.065 16.538 1.00 95.94 121 SER A N 1
ATOM 915 C CA . SER A 1 121 ? 6.297 -1.154 17.922 1.00 95.94 121 SER A CA 1
ATOM 916 C C . SER A 1 121 ? 5.522 -2.259 18.658 1.00 95.94 121 SER A C 1
ATOM 918 O O . SER A 1 121 ? 4.372 -2.549 18.299 1.00 95.94 121 SER A O 1
ATOM 920 N N . PRO A 1 122 ? 6.107 -2.891 19.693 1.00 96.81 122 PRO A N 1
ATOM 921 C CA . PRO A 1 122 ? 5.412 -3.906 20.487 1.00 96.81 122 PRO A CA 1
ATOM 922 C C . PRO A 1 122 ? 4.075 -3.412 21.056 1.00 96.81 122 PRO A C 1
ATOM 924 O O . PRO A 1 122 ? 3.093 -4.158 21.105 1.00 96.81 122 PRO A O 1
ATOM 927 N N . GLU A 1 123 ? 4.020 -2.141 21.449 1.00 96.12 123 GLU A N 1
ATOM 928 C CA . GLU A 1 123 ? 2.838 -1.490 22.004 1.00 96.12 123 GLU A CA 1
ATOM 929 C C . GLU A 1 123 ? 1.758 -1.307 20.936 1.00 96.12 123 GLU A C 1
ATOM 931 O O . GLU A 1 123 ? 0.605 -1.678 21.173 1.00 96.12 123 GLU A O 1
ATOM 936 N N . LEU A 1 124 ? 2.139 -0.811 19.750 1.00 96.69 124 LEU A N 1
ATOM 937 C CA . LEU A 1 124 ? 1.230 -0.630 18.621 1.00 96.69 124 LEU A CA 1
ATOM 938 C C . LEU A 1 124 ? 0.667 -1.974 18.160 1.00 96.69 124 LEU A C 1
ATOM 940 O O . LEU A 1 124 ? -0.545 -2.111 18.024 1.00 96.69 124 LEU A O 1
ATOM 944 N N . LEU A 1 125 ? 1.520 -2.986 17.984 1.00 97.06 125 LEU A N 1
ATOM 945 C CA . LEU A 1 125 ? 1.086 -4.327 17.597 1.00 97.06 125 LEU A CA 1
ATOM 946 C C . LEU A 1 125 ? 0.079 -4.894 18.604 1.00 97.06 125 LEU A C 1
ATOM 948 O O . LEU A 1 125 ? -0.968 -5.414 18.217 1.00 97.06 125 LEU A O 1
ATOM 952 N N . SER A 1 126 ? 0.366 -4.759 19.899 1.00 96.62 126 SER A N 1
ATOM 953 C CA . SER A 1 126 ? -0.530 -5.234 20.954 1.00 96.62 126 SER A CA 1
ATOM 954 C C . SER A 1 126 ? -1.872 -4.493 20.939 1.00 96.62 126 SER A C 1
ATOM 956 O O . SER A 1 126 ? -2.917 -5.123 21.095 1.00 96.62 126 SER A O 1
ATOM 958 N N . ALA A 1 127 ? -1.861 -3.174 20.719 1.00 96.00 127 ALA A N 1
ATOM 959 C CA . ALA A 1 127 ? -3.069 -2.366 20.569 1.00 96.00 127 ALA A CA 1
ATOM 960 C C . ALA A 1 127 ? -3.894 -2.796 19.345 1.00 96.00 127 ALA A C 1
ATOM 962 O O . ALA A 1 127 ? -5.096 -3.022 19.464 1.00 96.00 127 ALA A O 1
ATOM 963 N N . MET A 1 128 ? -3.248 -2.994 18.192 1.00 96.56 128 MET A N 1
ATOM 964 C CA . MET A 1 128 ? -3.898 -3.450 16.960 1.00 96.56 128 MET A CA 1
ATOM 965 C C . MET A 1 128 ? -4.566 -4.818 17.134 1.00 96.56 128 MET A C 1
ATOM 967 O O . MET A 1 128 ? -5.710 -5.002 16.724 1.00 96.56 128 MET A O 1
ATOM 971 N N . VAL A 1 129 ? -3.886 -5.768 17.785 1.00 96.00 129 VAL A N 1
ATOM 972 C CA . VAL A 1 129 ? -4.440 -7.102 18.064 1.00 96.00 129 VAL A CA 1
ATOM 973 C C . VAL A 1 129 ? -5.638 -7.019 19.012 1.00 96.00 129 VAL A C 1
ATOM 975 O O . VAL A 1 129 ? -6.655 -7.661 18.754 1.00 96.00 129 VAL A O 1
ATOM 978 N N . ARG A 1 130 ? -5.563 -6.206 20.077 1.00 94.94 130 ARG A N 1
ATOM 979 C CA . ARG A 1 130 ? -6.693 -5.997 21.000 1.00 94.94 130 ARG A CA 1
ATOM 980 C C . ARG A 1 130 ? -7.898 -5.366 20.310 1.00 94.94 130 ARG A C 1
ATOM 982 O O . ARG A 1 130 ? -9.015 -5.800 20.564 1.00 94.94 130 ARG A O 1
ATOM 989 N N . LEU A 1 131 ? -7.672 -4.379 19.442 1.00 94.38 131 LEU A N 1
ATOM 990 C CA . LEU A 1 131 ? -8.727 -3.742 18.651 1.00 94.38 131 LEU A CA 1
ATOM 991 C C . LEU A 1 131 ? -9.379 -4.722 17.673 1.00 94.38 131 LEU A C 1
ATOM 993 O O . LEU A 1 131 ? -10.597 -4.709 17.524 1.00 94.38 131 LEU A O 1
ATOM 997 N N . TRP A 1 132 ? -8.597 -5.594 17.038 1.00 94.44 132 TRP A N 1
ATOM 998 C CA . TRP A 1 132 ? -9.136 -6.596 16.117 1.00 94.44 132 TRP A CA 1
ATOM 999 C C . TRP A 1 132 ? -9.925 -7.701 16.830 1.00 94.44 132 TRP A C 1
ATOM 1001 O O . TRP A 1 132 ? -10.889 -8.228 16.285 1.00 94.44 132 TRP A O 1
ATOM 1011 N N . ALA A 1 133 ? -9.529 -8.048 18.056 1.00 89.25 133 ALA A N 1
ATOM 1012 C CA . ALA A 1 133 ? -10.202 -9.061 18.864 1.00 89.25 133 ALA A CA 1
ATOM 1013 C C . ALA A 1 133 ? -11.488 -8.563 19.551 1.00 89.25 133 ALA A C 1
ATOM 1015 O O . ALA A 1 133 ? -12.155 -9.358 20.215 1.00 89.25 133 ALA A O 1
ATOM 1016 N N . THR A 1 134 ? -11.826 -7.273 19.439 1.00 70.62 134 THR A N 1
ATOM 1017 C CA . THR A 1 134 ? -13.035 -6.712 20.059 1.00 70.62 134 THR A CA 1
ATOM 1018 C C . THR A 1 134 ? -14.284 -7.354 19.446 1.00 70.62 134 THR A C 1
ATOM 1020 O O . THR A 1 134 ? -14.472 -7.285 18.231 1.00 70.62 134 THR A O 1
ATOM 1023 N N . GLN A 1 135 ? -15.117 -7.983 20.283 1.00 51.19 135 GLN A N 1
ATOM 1024 C CA . GLN A 1 135 ? -16.502 -8.339 19.949 1.00 51.19 135 GLN A CA 1
ATOM 1025 C C . GLN A 1 135 ? -17.453 -7.218 20.355 1.00 51.19 135 GLN A C 1
ATOM 1027 O O . GLN A 1 135 ? -17.168 -6.561 21.386 1.00 51.19 135 GLN A O 1
#

Organism: Tursiops truncatus (NCBI:txid9739)

InterPro domains:
  IPR001019 Guanine nucleotide binding protein, alpha subunit [PF00503] (14-133)
  IPR001019 Guanine nucleotide binding protein, alpha subunit [PS51882] (32-135)
  IPR001019 Guanine nucleotide binding protein, alpha subunit [PTHR10218] (7-134)
  IPR001019 Guanine nucleotide binding protein, alpha subunit [SM00275] (13-135)
  IPR011025 G protein alpha subunit, helical insertion [G3DSA:1.10.400.10] (62-134)
  IPR011025 G protein alpha subunit, helical insertion [SSF47895] (61-134)
  IPR027417 P-loop containing nucleoside triphosphate hydrolase [G3DSA:3.40.50.300] (35-61)
  IPR027417 P-loop containing nucleoside triphosphate hydrolase [SSF52540] (15-94)

Sequence (135 aa):
MGCTLSAEERAALERSKAIEKNLKEDGISAAKDVKLLLLGAGESGKSTIVKQMKIIHEDGFSGEDVKQYKPVVYSNTIQSLAAIVRAMDTLGIEYGDKERKADAKMVCDVVSRMEDTEPFSPELLSAMVRLWATQ

Radius of gyration: 27.38 Å; chains: 1; bounding box: 66×34×76 Å